Protein AF-K2AJT7-F1 (afdb_monomer_lite)

Foldseek 3Di:
DPPPPDDDDDDWDWDPPDPDPDTDTDDDDDCPDQKDFDWDWDDDPPAIWIQAQVGIDRDDDDRPRGDIDGPPDDDPPVVVVDDDDDDDQQLQDQPDDPVRLVVVVVVVVVCCVVQNPDPDPPDNAGAEEDDNPDDDDVVNVPSYGHNGDPVSD

Radius of gyration: 29.4 Å; chains: 1; bounding box: 60×40×65 Å

pLDDT: mean 87.21, std 10.73, range [38.66, 97.31]

Structure (mmCIF, N/CA/C/O backbone):
data_AF-K2AJT7-F1
#
_entry.id   AF-K2AJT7-F1
#
loop_
_atom_site.group_PDB
_atom_site.id
_atom_site.type_symbol
_atom_site.label_atom_id
_atom_site.label_alt_id
_atom_site.label_comp_id
_atom_site.label_asym_id
_atom_site.label_entity_id
_atom_site.label_seq_id
_atom_site.pdbx_PDB_ins_code
_atom_site.Cartn_x
_atom_site.Cartn_y
_atom_site.Cartn_z
_atom_site.occupancy
_atom_site.B_iso_or_equiv
_atom_site.auth_seq_id
_atom_site.auth_comp_id
_atom_site.auth_asym_id
_atom_site.auth_atom_id
_atom_site.pdbx_PDB_model_num
ATOM 1 N N . MET A 1 1 ? -5.660 -13.882 19.682 1.00 43.81 1 MET A N 1
ATOM 2 C CA . MET A 1 1 ? -5.994 -15.106 20.429 1.00 43.81 1 MET A CA 1
ATOM 3 C C . MET A 1 1 ? -4.923 -15.301 21.476 1.00 43.81 1 MET A C 1
ATOM 5 O O . MET A 1 1 ? -3.762 -15.461 21.121 1.00 43.81 1 MET A O 1
ATOM 9 N N . THR A 1 2 ? -5.288 -15.194 22.749 1.00 38.66 2 THR A N 1
ATOM 10 C CA . THR A 1 2 ? -4.573 -15.919 23.803 1.00 38.66 2 THR A CA 1
ATOM 11 C C . THR A 1 2 ? -4.673 -17.416 23.497 1.00 38.66 2 THR A C 1
ATOM 13 O O . THR A 1 2 ? -5.574 -17.839 22.767 1.00 38.66 2 THR A O 1
ATOM 16 N N . CYS A 1 3 ? -3.725 -18.216 23.980 1.00 45.69 3 CYS A N 1
ATOM 17 C CA . CYS A 1 3 ? -3.642 -19.646 23.666 1.00 45.69 3 CYS A CA 1
ATOM 18 C C . CYS A 1 3 ? -4.846 -20.483 24.164 1.00 45.69 3 CYS A C 1
ATOM 20 O O . CYS A 1 3 ? -4.870 -21.684 23.928 1.00 45.69 3 CYS A O 1
ATOM 22 N N . ASP A 1 4 ? -5.831 -19.870 24.825 1.00 50.75 4 ASP A N 1
ATOM 23 C CA . ASP A 1 4 ? -7.008 -20.487 25.451 1.00 50.75 4 ASP A CA 1
ATOM 24 C C . ASP A 1 4 ? -8.354 -20.135 24.781 1.00 50.75 4 ASP A C 1
ATOM 26 O O . ASP A 1 4 ? -9.392 -20.628 25.211 1.00 50.75 4 ASP A O 1
ATOM 30 N N . ASN A 1 5 ? -8.366 -19.317 23.719 1.00 57.03 5 ASN A N 1
ATOM 31 C CA . ASN A 1 5 ? -9.595 -18.840 23.058 1.00 57.03 5 ASN A CA 1
ATOM 32 C C . ASN A 1 5 ? -10.569 -18.072 23.988 1.00 57.03 5 ASN A C 1
ATOM 34 O O . ASN A 1 5 ? -11.745 -17.913 23.655 1.00 57.03 5 ASN A O 1
ATOM 38 N N . GLU A 1 6 ? -10.107 -17.570 25.140 1.00 65.25 6 GLU A N 1
ATOM 39 C CA . GLU A 1 6 ? -10.961 -16.829 26.070 1.00 65.25 6 GLU A CA 1
ATOM 40 C C . GLU A 1 6 ? -11.101 -15.347 25.685 1.00 65.25 6 GLU A C 1
ATOM 42 O O . GLU A 1 6 ? -10.132 -14.608 25.477 1.00 65.25 6 GLU A O 1
ATOM 47 N N . GLU A 1 7 ? -12.346 -14.868 25.625 1.00 75.81 7 GLU A N 1
ATOM 48 C CA . GLU A 1 7 ? -12.640 -13.452 25.421 1.00 75.81 7 GLU A CA 1
ATOM 49 C C . GLU A 1 7 ? -12.378 -12.642 26.694 1.00 75.81 7 GLU A C 1
ATOM 51 O O . GLU A 1 7 ? -13.149 -12.678 27.658 1.00 75.81 7 GLU A O 1
ATOM 56 N N . ARG A 1 8 ? -11.355 -11.786 26.670 1.00 86.12 8 ARG A N 1
ATOM 57 C CA . ARG A 1 8 ? -11.142 -10.815 27.747 1.00 86.12 8 ARG A CA 1
ATOM 58 C C . ARG A 1 8 ? -11.904 -9.518 27.490 1.00 86.12 8 ARG A C 1
ATOM 60 O O . ARG A 1 8 ? -11.662 -8.813 26.513 1.00 86.12 8 ARG A O 1
ATOM 67 N N . ARG A 1 9 ? -12.780 -9.140 28.425 1.00 90.06 9 ARG A N 1
ATOM 68 C CA . ARG A 1 9 ? -13.538 -7.878 28.369 1.00 90.06 9 ARG A CA 1
ATOM 69 C C . ARG A 1 9 ? -12.897 -6.816 29.252 1.00 90.06 9 ARG A C 1
ATOM 71 O O . ARG A 1 9 ? -12.686 -7.031 30.441 1.00 90.06 9 ARG A O 1
ATOM 78 N N . ILE A 1 10 ? -12.636 -5.645 28.676 1.00 93.12 10 ILE A N 1
ATOM 79 C CA . ILE A 1 10 ? -12.083 -4.491 29.391 1.00 93.12 10 ILE A CA 1
ATOM 80 C C . ILE A 1 10 ? -13.087 -3.347 29.291 1.00 93.12 10 ILE A C 1
ATOM 82 O O . ILE A 1 10 ? -13.414 -2.884 28.200 1.00 93.12 10 ILE A O 1
ATOM 86 N N . LYS A 1 11 ? -13.597 -2.890 30.440 1.00 94.94 11 LYS A N 1
ATOM 87 C CA . LYS A 1 11 ? -14.544 -1.773 30.485 1.00 94.94 11 LYS A CA 1
ATOM 88 C C . LYS A 1 11 ? -13.819 -0.472 30.144 1.00 94.94 11 LYS A C 1
ATOM 90 O O . LYS A 1 11 ? -12.870 -0.086 30.826 1.00 94.94 11 LYS A O 1
ATOM 95 N N . MET A 1 12 ? -14.294 0.211 29.108 1.00 95.75 12 MET A N 1
ATOM 96 C CA . MET A 1 12 ? -13.775 1.519 28.717 1.00 95.75 12 MET A CA 1
ATOM 97 C C . MET A 1 12 ? -14.309 2.616 29.640 1.00 95.75 12 MET A C 1
ATOM 99 O O . MET A 1 12 ? -15.434 2.537 30.142 1.00 95.75 12 MET A O 1
ATOM 103 N N . LYS A 1 13 ? -13.499 3.653 29.858 1.00 94.75 13 LYS A N 1
ATOM 104 C CA . LYS A 1 13 ? -13.881 4.857 30.603 1.00 94.75 13 LYS A CA 1
ATOM 105 C C . LYS A 1 13 ? -14.105 5.997 29.623 1.00 94.75 13 LYS A C 1
ATOM 107 O O . LYS A 1 13 ? -13.352 6.143 28.665 1.00 94.75 13 LYS A O 1
ATOM 112 N N . ARG A 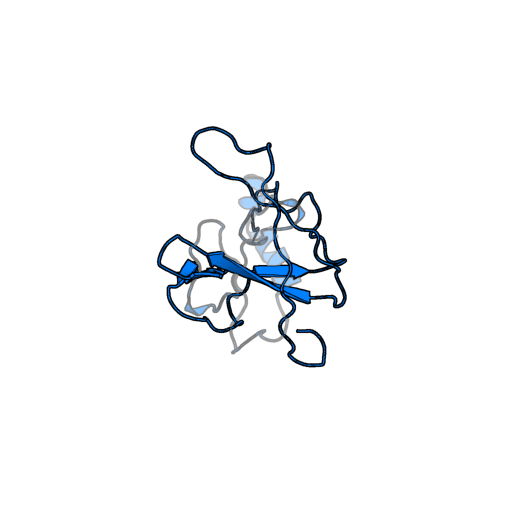1 14 ? -15.129 6.811 29.867 1.00 92.19 14 ARG A N 1
ATOM 113 C CA . ARG A 1 14 ? -15.374 8.018 29.074 1.00 92.19 14 ARG A CA 1
ATOM 114 C C . ARG A 1 14 ? -14.224 9.009 29.289 1.00 92.19 14 ARG A C 1
ATOM 116 O O . ARG A 1 14 ? -13.901 9.313 30.437 1.00 92.19 14 ARG A O 1
ATOM 123 N N . SER A 1 15 ? -13.621 9.485 28.203 1.00 91.00 15 SER A N 1
ATOM 124 C CA . SER A 1 15 ? -12.612 10.546 28.224 1.00 91.00 15 SER A CA 1
ATOM 125 C C . SER A 1 15 ? -13.259 11.924 28.055 1.00 91.00 15 SER A C 1
ATOM 127 O O . SER A 1 15 ? -14.361 12.050 27.515 1.00 91.00 15 SER A O 1
ATOM 129 N N . ARG A 1 16 ? -12.557 12.964 28.518 1.00 84.81 16 ARG A N 1
ATOM 130 C CA . ARG A 1 16 ? -12.915 14.374 28.305 1.00 84.81 16 ARG A CA 1
ATOM 131 C C . ARG A 1 16 ? -12.403 14.922 26.968 1.00 84.81 16 ARG A C 1
ATOM 133 O O . ARG A 1 16 ? -12.777 16.026 26.603 1.00 84.81 16 ARG A O 1
ATOM 140 N N . ASP A 1 17 ? -11.628 14.141 26.217 1.00 83.38 17 ASP A N 1
ATOM 141 C CA . ASP A 1 17 ? -10.968 14.584 24.974 1.00 83.38 17 ASP A CA 1
ATOM 142 C C . ASP A 1 17 ? -11.904 14.660 23.757 1.00 83.38 17 ASP A C 1
ATOM 144 O O . ASP A 1 17 ? -11.460 14.872 22.627 1.00 83.38 17 ASP A O 1
ATOM 148 N N . ALA A 1 18 ? -13.201 14.429 23.955 1.00 82.25 18 ALA A N 1
ATOM 149 C CA . ALA A 1 18 ? -14.162 14.460 22.867 1.00 82.25 18 ALA A CA 1
ATOM 150 C C . ALA A 1 18 ? -14.409 15.908 22.410 1.00 82.25 18 ALA A C 1
ATOM 152 O O . ALA A 1 18 ? -14.549 16.809 23.235 1.00 82.25 18 ALA A O 1
ATOM 153 N N . ARG A 1 19 ? -14.468 16.130 21.094 1.00 82.00 19 ARG A N 1
ATOM 154 C CA . ARG A 1 19 ? -14.770 17.435 20.489 1.00 82.00 19 ARG A CA 1
ATOM 155 C C . ARG A 1 19 ? -16.130 17.389 19.793 1.00 82.00 19 ARG A C 1
ATOM 157 O O . ARG A 1 19 ? -16.472 16.371 19.194 1.00 82.00 19 ARG A O 1
ATOM 164 N N . GLY A 1 20 ? -16.865 18.500 19.833 1.00 84.00 20 GLY A N 1
ATOM 165 C CA . GLY A 1 20 ? -18.179 18.620 19.194 1.00 84.00 20 GLY A CA 1
ATOM 166 C C . GLY A 1 20 ? -19.226 17.700 19.829 1.00 84.00 20 GLY A C 1
ATOM 167 O O . GLY A 1 20 ? -19.321 17.616 21.050 1.00 84.00 20 GLY A O 1
ATOM 168 N N . GLU A 1 21 ? -19.993 16.999 18.994 1.00 90.56 21 GLU A N 1
ATOM 169 C CA . GLU A 1 21 ? -21.121 16.146 19.406 1.00 90.56 21 GLU A CA 1
ATOM 170 C C . GLU A 1 21 ? -20.724 14.695 19.739 1.00 90.56 21 GLU A C 1
ATOM 172 O O . GLU A 1 21 ? -21.577 13.841 19.981 1.00 90.56 21 GLU A O 1
ATOM 177 N N . PHE A 1 22 ? -19.426 14.382 19.754 1.00 90.81 22 PHE A N 1
ATOM 178 C CA . PHE A 1 22 ? -18.944 13.021 19.977 1.00 90.81 22 PHE A CA 1
ATOM 179 C C . PHE A 1 22 ? -18.675 12.716 21.455 1.00 90.81 22 PHE A C 1
ATOM 181 O O . PHE A 1 22 ? -18.354 13.590 22.260 1.00 90.81 22 PHE A O 1
ATOM 188 N N . TYR A 1 23 ? -18.722 11.427 21.800 1.00 90.75 23 TYR A N 1
ATOM 189 C CA . TYR A 1 23 ? -18.190 10.897 23.054 1.00 90.75 23 TYR A CA 1
ATOM 190 C C . TYR A 1 23 ? -16.917 10.094 22.778 1.00 90.75 23 TYR A C 1
ATOM 192 O O . TYR A 1 23 ? -16.891 9.253 21.884 1.00 90.75 23 TYR A O 1
ATOM 200 N N . SER A 1 24 ? -15.875 10.320 23.578 1.00 92.81 24 SER A N 1
ATOM 201 C CA . SER A 1 24 ? -14.627 9.556 23.522 1.00 92.81 24 SER A CA 1
ATOM 202 C C . S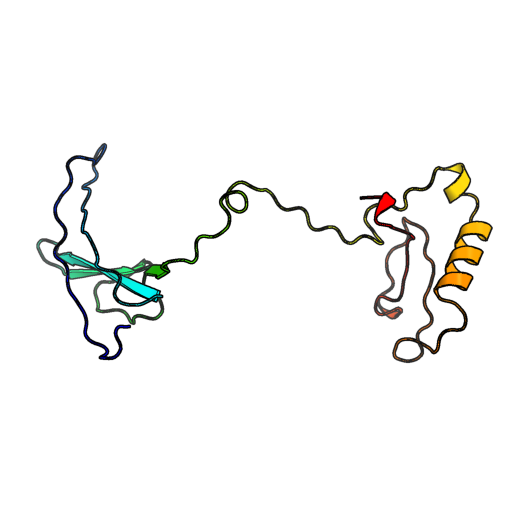ER A 1 24 ? -14.581 8.548 24.668 1.00 92.81 24 SER A C 1
ATOM 204 O O . SER A 1 24 ? -14.936 8.873 25.804 1.00 92.81 24 SER A O 1
ATOM 206 N N . PHE A 1 25 ? -14.143 7.324 24.381 1.00 94.06 25 PHE A N 1
ATOM 207 C CA . PHE A 1 25 ? -13.967 6.253 25.359 1.00 94.06 25 PHE A CA 1
ATOM 208 C C . PHE A 1 25 ? -12.566 5.660 25.217 1.00 94.06 25 PHE A C 1
ATOM 210 O O . PHE A 1 25 ? -12.129 5.367 24.108 1.00 94.06 25 PHE A O 1
ATOM 217 N N . THR A 1 26 ? -11.894 5.418 26.343 1.00 94.50 26 THR A N 1
ATOM 218 C CA . THR A 1 26 ? -10.508 4.931 26.378 1.00 94.50 26 THR A CA 1
ATOM 219 C C . THR A 1 26 ? -10.363 3.752 27.339 1.00 94.50 26 THR A C 1
ATOM 221 O O . THR A 1 26 ? -10.991 3.704 28.402 1.00 94.50 26 THR A O 1
ATOM 224 N N . ALA A 1 27 ? -9.509 2.794 26.983 1.00 93.06 27 ALA A N 1
ATOM 225 C CA . ALA A 1 27 ? -9.084 1.690 27.839 1.00 93.06 27 ALA A CA 1
ATOM 226 C C . ALA A 1 27 ? -7.605 1.364 27.600 1.00 93.06 27 ALA A C 1
ATOM 228 O O . ALA A 1 27 ? -7.075 1.623 26.522 1.00 93.06 27 ALA A O 1
ATOM 229 N N . LYS A 1 28 ? -6.953 0.770 28.604 1.00 92.38 28 LYS A N 1
ATOM 230 C CA . LYS A 1 28 ? -5.614 0.185 28.470 1.00 92.38 28 LYS A CA 1
ATOM 231 C C . LYS A 1 28 ? -5.758 -1.324 28.310 1.00 92.38 28 LYS A C 1
ATOM 233 O O . LYS A 1 28 ? -6.402 -1.961 29.142 1.00 92.38 28 LYS A O 1
ATOM 238 N N . ILE A 1 29 ? -5.170 -1.873 27.253 1.00 88.81 29 ILE A N 1
ATOM 239 C CA . ILE A 1 29 ? -5.211 -3.303 26.943 1.00 88.81 29 ILE A CA 1
ATOM 240 C C . ILE A 1 29 ? -3.813 -3.877 27.207 1.00 88.81 29 ILE A C 1
ATOM 242 O O . ILE A 1 29 ? -2.858 -3.395 26.598 1.00 88.81 29 ILE A O 1
ATOM 246 N N . PRO A 1 30 ? -3.652 -4.865 28.107 1.00 86.56 30 PRO A N 1
ATOM 247 C CA . PRO A 1 30 ? -2.375 -5.546 28.271 1.00 86.56 30 PRO A CA 1
ATOM 248 C C . PRO A 1 30 ? -2.092 -6.405 27.033 1.00 86.56 30 PRO A C 1
ATOM 250 O O . PRO A 1 30 ? -2.911 -7.242 26.652 1.00 86.56 30 PRO A O 1
ATOM 253 N N . LEU A 1 31 ? -0.934 -6.202 26.408 1.00 83.69 31 LEU A N 1
ATOM 254 C CA . LEU A 1 31 ? -0.501 -6.987 25.254 1.00 83.69 31 LEU A CA 1
ATOM 255 C C . LEU A 1 31 ? 0.183 -8.263 25.747 1.00 83.69 31 LEU A C 1
ATOM 257 O O . LEU A 1 31 ? 1.360 -8.252 26.086 1.00 83.69 31 LEU A O 1
ATOM 261 N N . LEU A 1 32 ? -0.587 -9.350 25.832 1.00 82.19 32 LEU A N 1
ATOM 262 C CA . LEU A 1 32 ? -0.095 -10.661 26.281 1.00 82.19 32 LEU A CA 1
ATOM 263 C C . LEU A 1 32 ? 0.513 -11.485 25.138 1.00 82.19 32 LEU A C 1
ATOM 265 O O . LEU A 1 32 ? 1.360 -12.340 25.370 1.00 82.19 32 LEU A O 1
ATOM 269 N N . VAL A 1 33 ? 0.070 -11.235 23.904 1.00 83.25 33 VAL A N 1
ATOM 270 C CA . VAL A 1 33 ? 0.503 -11.945 22.696 1.00 83.25 33 VAL A CA 1
ATOM 271 C C . VAL A 1 33 ? 0.841 -10.949 21.590 1.00 83.25 33 VAL A C 1
ATOM 273 O O . VAL A 1 33 ? 0.263 -9.862 21.524 1.00 83.25 33 VAL A O 1
ATOM 276 N N . LYS A 1 34 ? 1.752 -11.338 20.686 1.00 85.81 34 LYS A N 1
ATOM 277 C CA . LYS A 1 34 ? 2.256 -10.479 19.598 1.00 85.81 34 LYS A CA 1
ATOM 278 C C . LYS A 1 34 ? 1.142 -9.877 18.737 1.00 85.81 34 LYS A C 1
ATOM 280 O O . LYS A 1 34 ? 1.238 -8.717 18.359 1.00 85.81 34 LYS A O 1
ATOM 285 N N . THR A 1 35 ? 0.100 -10.651 18.434 1.00 89.88 35 THR A N 1
ATOM 286 C CA . THR A 1 35 ? -1.064 -10.184 17.665 1.00 89.88 35 THR A CA 1
ATOM 287 C C . THR A 1 35 ? -2.330 -10.351 18.493 1.00 89.88 35 THR A C 1
ATOM 289 O O . THR A 1 35 ? -2.758 -11.471 18.777 1.00 89.88 35 THR A O 1
ATOM 292 N N . THR A 1 36 ? -2.947 -9.232 18.860 1.00 90.19 36 THR A N 1
ATOM 293 C CA . THR A 1 36 ? -4.170 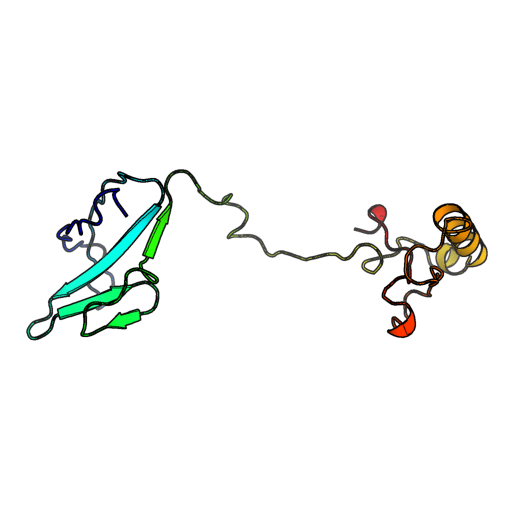-9.204 19.668 1.00 90.19 36 THR A CA 1
ATOM 294 C C . THR A 1 36 ? -5.327 -8.666 18.830 1.00 90.19 36 THR A C 1
ATOM 296 O O . THR A 1 36 ? -5.246 -7.559 18.300 1.00 90.19 36 THR A O 1
ATOM 299 N N . GLY A 1 37 ? -6.389 -9.466 18.697 1.00 91.75 37 GLY A N 1
ATOM 300 C CA . GLY A 1 37 ? -7.652 -9.058 18.082 1.00 91.75 37 GLY A CA 1
ATOM 301 C C . GLY A 1 37 ? -8.494 -8.259 19.075 1.00 91.75 37 GLY A C 1
ATOM 302 O O . GLY A 1 37 ? -8.540 -8.602 20.257 1.00 91.75 37 GLY A O 1
ATOM 303 N N . VAL A 1 38 ? -9.121 -7.183 18.614 1.00 93.44 38 VAL A N 1
ATOM 304 C CA . VAL A 1 38 ? -9.939 -6.282 19.425 1.00 93.44 38 VAL A CA 1
ATOM 305 C C . VAL A 1 38 ? -11.217 -5.935 18.671 1.00 93.44 38 VAL A C 1
ATOM 307 O O . VAL A 1 38 ? -11.202 -5.612 17.484 1.00 93.44 38 VAL A O 1
ATOM 310 N N . ARG A 1 39 ? -12.330 -5.928 19.399 1.00 95.06 39 ARG A N 1
ATOM 311 C CA . ARG A 1 39 ? -13.621 -5.403 18.952 1.00 95.06 39 ARG A CA 1
ATOM 312 C C . ARG A 1 39 ? -14.268 -4.611 20.074 1.00 95.06 39 ARG A C 1
ATOM 314 O O . ARG A 1 39 ? -13.991 -4.851 21.251 1.00 95.06 39 ARG A O 1
ATOM 321 N N . PHE A 1 40 ? -15.167 -3.704 19.723 1.00 95.81 40 PHE A N 1
ATOM 322 C CA . PHE A 1 40 ? -15.905 -2.920 20.705 1.00 95.81 40 PHE A CA 1
ATOM 323 C C . PHE A 1 40 ? -17.300 -3.493 20.890 1.00 95.81 40 PHE A C 1
ATOM 325 O O . PHE A 1 40 ? -18.058 -3.616 19.933 1.00 95.81 40 PHE A O 1
ATOM 332 N N . LYS A 1 41 ? -17.648 -3.804 22.138 1.00 95.94 41 LYS A N 1
ATOM 333 C CA . LYS A 1 41 ? -19.019 -4.105 22.544 1.00 95.94 41 LYS A CA 1
ATOM 334 C C . LYS A 1 41 ? -19.649 -2.837 23.111 1.00 95.94 41 LYS A C 1
ATOM 336 O O . LYS A 1 41 ? -19.193 -2.326 24.133 1.00 95.94 41 LYS A O 1
ATOM 341 N N . ILE A 1 42 ? -20.686 -2.339 22.455 1.00 95.94 42 ILE A N 1
ATOM 342 C CA . ILE A 1 42 ? -21.329 -1.061 22.752 1.00 95.94 42 ILE A CA 1
ATOM 343 C C . ILE A 1 42 ? -22.711 -1.340 23.331 1.00 95.94 42 ILE A C 1
ATOM 345 O O . ILE A 1 42 ? -23.550 -1.957 22.681 1.00 95.94 42 ILE A O 1
ATOM 349 N N . TYR A 1 43 ? -22.954 -0.865 24.549 1.00 94.50 43 TYR A N 1
ATOM 350 C CA . TYR A 1 43 ? -24.278 -0.899 25.162 1.00 94.50 43 TYR A CA 1
ATOM 351 C C . TYR A 1 43 ? -24.978 0.433 24.897 1.00 94.50 43 TYR A C 1
ATOM 353 O O . TYR A 1 43 ? -24.476 1.489 25.280 1.00 94.50 43 TYR A O 1
ATOM 361 N N . SER A 1 44 ? -26.127 0.373 24.235 1.00 90.00 44 SER A N 1
ATOM 362 C CA . SER A 1 44 ? -27.078 1.476 24.113 1.00 90.00 44 SER A CA 1
ATOM 363 C C . SER A 1 44 ? -28.267 1.229 25.047 1.00 90.00 44 SER A C 1
ATOM 365 O O . SER A 1 44 ? -28.354 0.175 25.673 1.00 90.00 44 SER A O 1
ATOM 367 N N . LYS A 1 45 ? -29.199 2.184 25.138 1.00 91.25 45 LYS A N 1
ATOM 368 C CA . LYS A 1 45 ? -30.365 2.108 26.036 1.00 91.25 45 LYS A CA 1
ATOM 369 C C . LYS A 1 45 ? -31.145 0.796 25.872 1.00 91.25 45 LYS A C 1
ATOM 371 O O . LYS A 1 45 ? -31.515 0.191 26.869 1.00 91.25 45 LYS A O 1
ATOM 376 N N . ASN A 1 46 ? -31.340 0.357 24.625 1.00 93.56 46 ASN A N 1
ATOM 377 C CA . ASN A 1 46 ? -32.182 -0.798 24.300 1.00 93.56 46 ASN A CA 1
ATOM 378 C C . ASN A 1 46 ? -31.447 -1.918 23.543 1.00 93.56 46 ASN A C 1
ATOM 380 O O . ASN A 1 46 ? -32.037 -2.963 23.311 1.00 93.56 46 ASN A O 1
ATOM 384 N N . ASN A 1 47 ? -30.194 -1.708 23.120 1.00 94.25 47 ASN A N 1
ATOM 385 C CA . ASN A 1 47 ? -29.504 -2.598 22.180 1.00 94.25 47 ASN A CA 1
ATOM 386 C C . ASN A 1 47 ? -28.032 -2.793 22.545 1.00 94.25 47 ASN A C 1
ATOM 388 O O . ASN A 1 47 ? -27.403 -1.916 23.143 1.00 94.25 47 ASN A O 1
ATOM 392 N N . ILE A 1 48 ? -27.472 -3.922 22.113 1.00 96.44 48 ILE A N 1
ATOM 393 C CA . ILE A 1 48 ? -26.036 -4.191 22.148 1.00 96.44 48 ILE A CA 1
ATOM 394 C C . ILE A 1 48 ? -25.535 -4.220 20.713 1.00 96.44 48 ILE A C 1
ATOM 396 O O . ILE A 1 48 ? -26.058 -4.964 19.887 1.00 96.44 48 ILE A O 1
ATOM 400 N N . TYR A 1 49 ? -24.491 -3.449 20.444 1.00 96.94 49 TYR A N 1
ATOM 401 C CA . TYR A 1 49 ? -23.810 -3.461 19.162 1.00 96.94 49 TYR A CA 1
ATOM 402 C C . TYR A 1 49 ? -22.375 -3.952 19.302 1.00 96.94 49 TYR A C 1
ATOM 404 O O . TYR A 1 49 ? -21.749 -3.821 20.356 1.00 96.94 49 TYR A O 1
ATOM 412 N N . TRP A 1 50 ? -21.850 -4.486 18.211 1.00 96.88 50 TRP A N 1
ATOM 413 C CA . TRP A 1 50 ? -20.465 -4.906 18.073 1.00 96.88 50 TRP A CA 1
ATOM 414 C C . TRP A 1 50 ? -19.828 -4.155 16.913 1.00 96.88 50 TRP A C 1
ATOM 416 O O . TRP A 1 50 ? -20.387 -4.126 15.823 1.00 96.88 50 TRP A O 1
ATOM 426 N N . LEU A 1 51 ? -18.670 -3.546 17.142 1.00 96.94 51 LEU A N 1
ATOM 427 C CA . LEU A 1 51 ? -17.913 -2.819 16.127 1.00 96.94 51 LEU A CA 1
ATOM 428 C C . LEU A 1 51 ? -16.545 -3.477 15.945 1.00 96.94 51 LEU A C 1
ATOM 430 O O . LEU A 1 51 ? -15.778 -3.602 16.904 1.00 96.94 51 LEU A O 1
ATOM 434 N N . ASN A 1 52 ? -16.242 -3.863 14.712 1.00 96.81 52 ASN A N 1
ATOM 435 C CA . ASN A 1 52 ? -14.938 -4.369 14.293 1.00 96.81 52 ASN A CA 1
ATOM 436 C C . ASN A 1 52 ? -14.463 -3.636 13.021 1.00 96.81 52 ASN A C 1
ATOM 438 O O . ASN A 1 52 ? -15.080 -2.652 12.609 1.00 96.81 52 ASN A O 1
ATOM 442 N N . ALA A 1 53 ? -13.375 -4.089 12.392 1.00 96.62 53 ALA A N 1
ATOM 443 C CA . ALA A 1 53 ? -12.800 -3.417 11.224 1.00 96.62 53 ALA A CA 1
ATOM 444 C C . ALA A 1 53 ? -13.701 -3.464 9.976 1.00 96.62 53 ALA A C 1
ATOM 446 O O . ALA A 1 53 ? -13.521 -2.659 9.065 1.00 96.62 53 ALA A O 1
ATOM 447 N N . ARG A 1 54 ? -14.671 -4.388 9.920 1.00 96.88 54 ARG A N 1
ATOM 448 C CA . ARG A 1 54 ? -15.644 -4.486 8.821 1.00 96.88 54 ARG A CA 1
ATOM 449 C C . ARG A 1 54 ? -16.867 -3.594 9.035 1.00 96.88 54 ARG A C 1
ATOM 451 O O . ARG A 1 54 ? -17.507 -3.220 8.055 1.00 96.88 54 ARG A O 1
ATOM 458 N N . GLY A 1 55 ? -17.191 -3.246 10.279 1.00 96.69 55 GLY A N 1
ATOM 459 C CA . GLY A 1 55 ? -18.276 -2.319 10.589 1.00 96.69 55 GLY A CA 1
ATOM 460 C C . GLY A 1 55 ? -19.038 -2.654 11.868 1.00 96.69 55 GLY A C 1
ATOM 461 O O . GLY A 1 55 ? -18.524 -3.328 12.765 1.00 96.69 55 GLY A O 1
ATOM 462 N N . LEU A 1 56 ? -20.264 -2.130 11.946 1.00 97.31 56 LEU A N 1
ATOM 463 C CA . LEU A 1 56 ? -21.168 -2.235 13.092 1.00 97.31 56 LEU A CA 1
ATOM 464 C C . LEU A 1 56 ? -22.194 -3.360 12.891 1.00 97.31 56 LEU A C 1
ATOM 466 O O . LEU A 1 56 ? -22.808 -3.466 11.832 1.00 97.31 56 LEU A O 1
ATOM 470 N N . TYR A 1 57 ? -22.430 -4.147 13.936 1.00 96.94 57 TYR A N 1
ATOM 471 C CA . TYR A 1 57 ? -23.329 -5.297 13.934 1.00 96.94 57 TYR A CA 1
ATOM 472 C C . TYR A 1 57 ? -24.264 -5.277 15.143 1.00 96.94 57 TYR A C 1
ATOM 474 O O . TYR A 1 57 ? -23.855 -4.921 16.246 1.00 96.94 57 TYR A O 1
ATOM 482 N N . ALA A 1 58 ? -25.509 -5.716 14.946 1.00 96.12 58 ALA A N 1
ATOM 483 C CA . ALA A 1 58 ? -26.486 -5.946 16.019 1.00 96.12 58 ALA A CA 1
ATOM 484 C C . ALA A 1 58 ? -26.424 -7.377 16.602 1.00 96.12 58 ALA A C 1
ATOM 486 O O . ALA A 1 58 ? -27.227 -7.749 17.450 1.00 96.12 58 ALA A O 1
ATOM 487 N N . TYR A 1 59 ? -25.473 -8.191 16.141 1.00 93.75 59 TYR A N 1
ATOM 488 C CA . TYR A 1 59 ? -25.225 -9.563 16.584 1.00 93.75 59 TYR A CA 1
ATOM 489 C C . TYR A 1 59 ? -23.731 -9.756 16.857 1.00 93.75 59 TYR A C 1
ATOM 491 O O . TYR A 1 59 ? -22.924 -8.898 16.503 1.00 93.75 59 TYR A O 1
ATOM 499 N N . HIS A 1 60 ? -23.355 -10.869 17.489 1.00 91.00 60 HIS A N 1
ATOM 500 C CA . HIS A 1 60 ? -21.953 -11.189 17.754 1.00 91.00 60 HIS A CA 1
ATOM 501 C C . HIS A 1 60 ? -21.228 -11.598 16.459 1.00 91.00 60 HIS A C 1
ATOM 503 O O . HIS A 1 60 ? -21.548 -12.656 15.913 1.00 91.00 60 HIS A O 1
ATOM 509 N N . PRO A 1 61 ? -20.269 -10.810 15.938 1.00 92.06 61 PRO A N 1
ATOM 510 C CA . PRO A 1 61 ? -19.565 -11.170 14.715 1.00 92.06 61 PRO A CA 1
ATOM 511 C C . PRO A 1 61 ? -18.499 -12.245 14.981 1.00 92.06 61 PRO A C 1
ATOM 513 O O . PRO A 1 61 ? -18.132 -12.525 16.125 1.00 92.06 61 PRO A O 1
ATOM 516 N N . ASN A 1 62 ? -17.962 -12.835 13.913 1.00 90.00 62 ASN A N 1
ATOM 517 C CA . ASN A 1 62 ? -16.723 -13.610 14.000 1.00 90.00 62 ASN A CA 1
ATOM 518 C C . ASN A 1 62 ? -15.510 -12.690 14.247 1.00 90.00 62 ASN A C 1
ATOM 520 O O . ASN A 1 62 ? -15.594 -11.470 14.101 1.00 90.00 62 ASN A O 1
ATOM 524 N N . ASP A 1 63 ? -14.388 -13.280 14.651 1.00 90.19 63 ASP A N 1
ATOM 525 C CA . ASP A 1 63 ? -13.119 -12.596 14.952 1.00 90.19 63 ASP A CA 1
ATOM 526 C C . ASP A 1 63 ? -12.230 -12.324 13.747 1.00 90.19 63 ASP A C 1
ATOM 528 O O . ASP A 1 63 ? -11.279 -11.547 13.837 1.00 90.19 63 ASP A O 1
ATOM 532 N N . TYR A 1 64 ? -12.580 -12.885 12.595 1.00 92.94 64 TYR A N 1
ATOM 533 C CA . TYR A 1 64 ? -11.829 -12.715 11.361 1.00 92.94 64 TYR A CA 1
ATOM 534 C C . TYR A 1 64 ? -11.585 -11.236 11.006 1.00 92.94 64 TYR A C 1
ATOM 536 O O . TYR A 1 64 ? -10.499 -10.876 10.540 1.00 92.94 64 TYR A O 1
ATOM 544 N N . PHE A 1 65 ? -12.578 -10.379 11.272 1.00 95.69 65 PHE A N 1
ATOM 545 C CA . PHE A 1 65 ? -12.551 -8.942 10.984 1.00 95.69 65 PHE A CA 1
ATOM 546 C C . PHE A 1 65 ? -12.306 -8.058 12.217 1.00 95.69 65 PHE A C 1
ATOM 548 O O . PHE A 1 65 ? -12.597 -6.860 12.179 1.00 95.69 65 PHE A O 1
ATOM 555 N N . ASP A 1 66 ? -11.782 -8.610 13.310 1.00 95.19 66 ASP A N 1
ATOM 556 C CA . ASP A 1 66 ? -11.389 -7.806 14.468 1.00 95.19 66 ASP A CA 1
ATOM 557 C C . ASP A 1 66 ? -10.255 -6.835 14.123 1.00 95.19 66 ASP A C 1
ATOM 559 O O . ASP A 1 66 ? -9.382 -7.121 13.295 1.00 95.19 66 ASP A O 1
ATOM 563 N N . PHE A 1 67 ? -10.248 -5.673 14.782 1.00 95.25 67 PHE A N 1
ATOM 564 C CA . PHE A 1 67 ? -9.090 -4.783 14.746 1.00 95.25 67 PHE A CA 1
ATOM 565 C C . PHE A 1 67 ? -7.878 -5.530 15.299 1.00 95.25 67 PHE A C 1
ATOM 567 O O . PHE A 1 67 ? -8.006 -6.325 16.228 1.00 95.25 67 PHE A O 1
ATOM 574 N N . ARG A 1 68 ? -6.689 -5.277 14.754 1.00 92.38 68 ARG A N 1
ATOM 575 C CA . ARG A 1 68 ? -5.469 -5.971 15.179 1.00 92.38 68 ARG A CA 1
ATOM 576 C C . ARG A 1 68 ? -4.478 -4.992 15.774 1.00 92.38 68 ARG A C 1
ATOM 578 O O . ARG A 1 68 ? -4.127 -4.001 15.144 1.00 92.38 68 ARG A O 1
ATOM 585 N N . ILE A 1 69 ? -3.998 -5.319 16.967 1.00 90.56 69 ILE A N 1
ATOM 586 C CA . ILE A 1 69 ? -2.824 -4.697 17.571 1.00 90.56 69 ILE A CA 1
ATOM 587 C C . ILE A 1 69 ? -1.659 -5.662 17.376 1.00 90.56 69 ILE A C 1
ATOM 589 O O . ILE A 1 69 ? -1.732 -6.810 17.822 1.00 90.56 69 ILE A O 1
ATOM 593 N N . ILE A 1 70 ? -0.605 -5.204 16.701 1.00 90.50 70 ILE A N 1
ATOM 594 C CA . ILE A 1 70 ? 0.604 -5.989 16.444 1.00 90.50 70 ILE A CA 1
ATOM 595 C C . ILE A 1 70 ? 1.751 -5.354 17.230 1.00 90.50 70 ILE A C 1
ATOM 597 O O . ILE A 1 70 ? 2.196 -4.258 16.906 1.00 90.50 70 ILE A O 1
ATOM 601 N N . ALA A 1 71 ? 2.208 -6.027 18.283 1.00 88.31 71 ALA A N 1
ATOM 602 C CA . ALA A 1 71 ? 3.281 -5.539 19.141 1.00 88.31 71 ALA A CA 1
ATOM 603 C C . ALA A 1 71 ? 4.660 -5.763 18.497 1.00 88.31 71 ALA A C 1
ATOM 605 O O . ALA A 1 71 ? 4.935 -6.847 17.973 1.00 88.31 71 ALA A O 1
ATOM 606 N N . GLY A 1 72 ? 5.538 -4.757 18.580 1.00 84.81 72 GLY A N 1
ATOM 607 C CA . GLY A 1 72 ? 6.939 -4.861 18.150 1.00 84.81 72 GLY A CA 1
ATOM 608 C C . GLY A 1 72 ? 7.133 -5.011 16.639 1.00 84.81 72 GLY A C 1
ATOM 609 O O . GLY A 1 72 ? 8.132 -5.579 16.211 1.00 84.81 72 GLY A O 1
ATOM 610 N N . ASN A 1 73 ? 6.168 -4.562 15.834 1.00 81.06 73 ASN A N 1
ATOM 611 C CA . ASN A 1 73 ? 6.228 -4.628 14.373 1.00 81.06 73 ASN A CA 1
ATOM 612 C C . ASN A 1 73 ? 5.765 -3.307 13.753 1.00 81.06 73 ASN A C 1
ATOM 614 O O . ASN A 1 73 ? 4.866 -3.278 12.908 1.00 81.06 73 ASN A O 1
ATOM 618 N N . ASP A 1 74 ? 6.351 -2.210 14.222 1.00 84.50 74 ASP A N 1
ATOM 619 C CA . ASP A 1 74 ? 6.068 -0.894 13.671 1.00 84.50 74 ASP A CA 1
ATOM 620 C C . ASP A 1 74 ? 6.644 -0.810 12.257 1.00 84.50 74 ASP A C 1
ATOM 622 O O . ASP A 1 74 ? 7.827 -1.069 12.023 1.00 84.50 74 ASP A O 1
ATOM 626 N N . ALA A 1 75 ? 5.794 -0.458 11.292 1.00 87.50 75 ALA A N 1
ATOM 627 C CA . ALA A 1 75 ? 6.268 -0.137 9.956 1.00 87.50 75 ALA A CA 1
ATOM 628 C C . ALA A 1 75 ? 7.193 1.094 10.030 1.00 87.50 75 ALA A C 1
ATOM 630 O O . ALA A 1 75 ? 6.926 2.003 10.826 1.00 87.50 75 ALA A O 1
ATOM 631 N N . PRO A 1 76 ? 8.253 1.177 9.202 1.00 91.88 76 PRO A N 1
ATOM 632 C CA . PRO A 1 76 ? 9.122 2.346 9.191 1.00 91.88 76 PRO A CA 1
ATOM 633 C C . PRO A 1 76 ? 8.314 3.633 8.984 1.00 91.88 76 PRO A C 1
ATOM 635 O O . PRO A 1 76 ? 7.529 3.740 8.042 1.00 91.88 76 PRO A O 1
ATOM 638 N N . ALA A 1 77 ? 8.525 4.628 9.850 1.00 92.31 77 ALA A N 1
ATOM 639 C CA . ALA A 1 77 ? 7.695 5.836 9.914 1.00 92.31 77 ALA A CA 1
ATOM 640 C C . ALA A 1 77 ? 7.728 6.719 8.652 1.00 92.31 77 ALA A C 1
ATOM 642 O O . ALA A 1 77 ? 6.951 7.665 8.552 1.00 92.31 77 ALA A O 1
ATOM 643 N N . TRP A 1 78 ? 8.638 6.460 7.711 1.00 95.25 78 TRP A N 1
ATOM 644 C CA . TRP A 1 78 ? 8.669 7.149 6.424 1.00 95.25 78 TRP A CA 1
ATOM 645 C C . TRP A 1 78 ? 7.642 6.565 5.441 1.00 95.25 78 TRP A C 1
ATOM 647 O O . TRP A 1 78 ? 7.061 7.316 4.668 1.00 95.25 78 TRP A O 1
ATOM 657 N N . VAL A 1 79 ? 7.329 5.265 5.523 1.00 95.00 79 VAL A N 1
ATOM 658 C CA . VAL A 1 79 ? 6.478 4.556 4.545 1.00 95.00 79 VAL A CA 1
ATOM 659 C C . VAL A 1 79 ? 5.070 5.148 4.468 1.00 95.00 79 VAL A C 1
ATOM 661 O O . VAL A 1 79 ? 4.546 5.344 3.377 1.00 95.00 79 VAL A O 1
ATOM 664 N N . ASN A 1 80 ? 4.458 5.482 5.607 1.00 91.50 80 ASN A N 1
ATOM 665 C CA . ASN A 1 80 ? 3.101 6.044 5.657 1.00 91.50 80 ASN A CA 1
ATOM 666 C C . ASN A 1 80 ? 3.023 7.532 5.261 1.00 91.50 80 ASN A C 1
ATOM 668 O O . ASN A 1 80 ? 1.927 8.087 5.202 1.00 91.50 80 ASN A O 1
ATOM 672 N N . LYS A 1 81 ? 4.169 8.172 5.012 1.00 95.69 81 LYS A N 1
ATOM 673 C CA . LYS A 1 81 ? 4.291 9.570 4.573 1.00 95.69 81 LYS A CA 1
ATOM 674 C C . LYS A 1 81 ? 4.867 9.684 3.163 1.00 95.69 81 LYS A C 1
ATOM 676 O O . LYS A 1 81 ? 5.033 10.794 2.664 1.00 95.69 81 LYS A O 1
ATOM 681 N N . SER A 1 82 ? 5.194 8.558 2.535 1.00 96.62 82 SER A N 1
ATOM 682 C CA . SER A 1 82 ? 5.816 8.515 1.220 1.00 96.62 82 SER A CA 1
ATOM 683 C C . SER A 1 82 ? 4.796 8.274 0.117 1.00 96.62 82 SER A C 1
ATOM 685 O O . SER A 1 82 ? 3.827 7.534 0.278 1.00 96.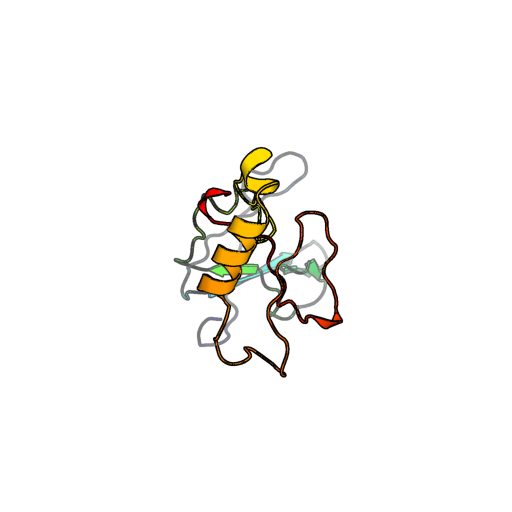62 82 SER A O 1
ATOM 687 N N . VAL A 1 83 ? 5.075 8.865 -1.042 1.00 96.25 83 VAL A N 1
ATOM 688 C CA . VAL A 1 83 ? 4.456 8.497 -2.314 1.00 96.25 83 VAL A CA 1
ATOM 689 C C . VAL A 1 83 ? 5.450 7.612 -3.056 1.00 96.25 83 VAL A C 1
ATOM 691 O O . VAL A 1 83 ? 6.593 8.010 -3.268 1.00 96.25 83 VAL A O 1
ATOM 694 N N . PHE A 1 84 ? 5.034 6.401 -3.420 1.00 96.81 84 PHE A N 1
ATOM 695 C CA . PHE A 1 84 ? 5.883 5.455 -4.140 1.00 96.81 84 PHE A CA 1
ATOM 696 C C . PHE A 1 84 ? 5.718 5.616 -5.651 1.00 96.81 84 PHE A C 1
ATOM 698 O O . PHE A 1 84 ? 4.600 5.750 -6.146 1.00 96.81 84 PHE A O 1
ATOM 705 N N . TYR A 1 85 ? 6.832 5.537 -6.380 1.00 96.88 85 TYR A N 1
ATOM 706 C CA . TYR A 1 85 ? 6.851 5.446 -7.836 1.00 96.88 85 TYR A CA 1
ATOM 707 C C . TYR A 1 85 ? 7.596 4.174 -8.243 1.00 96.88 85 TYR A C 1
ATOM 709 O O . TYR A 1 85 ? 8.779 4.013 -7.945 1.00 96.88 85 TYR A O 1
ATOM 717 N N . GLN A 1 86 ? 6.887 3.236 -8.872 1.00 96.94 86 GLN A N 1
ATOM 718 C CA . GLN A 1 86 ? 7.473 1.977 -9.319 1.00 96.94 86 GLN A CA 1
ATOM 719 C C . GLN A 1 86 ? 8.090 2.158 -10.705 1.00 96.94 86 GLN A C 1
ATOM 721 O O . GLN A 1 86 ? 7.392 2.470 -11.667 1.00 96.94 86 GLN A O 1
ATOM 726 N N . ILE A 1 87 ? 9.395 1.911 -10.804 1.00 95.25 87 ILE A N 1
ATOM 727 C CA . ILE A 1 87 ? 10.154 2.046 -12.045 1.00 95.25 87 ILE A CA 1
ATOM 728 C C . ILE A 1 87 ? 10.415 0.667 -12.643 1.00 95.25 87 ILE A C 1
ATOM 730 O O . ILE A 1 87 ? 10.909 -0.229 -11.961 1.00 95.25 87 ILE A O 1
ATOM 734 N N . PHE A 1 88 ? 10.120 0.511 -13.934 1.00 93.19 88 PHE A N 1
ATOM 735 C CA . PHE A 1 88 ? 10.611 -0.605 -14.736 1.00 93.19 88 PHE A CA 1
ATOM 736 C C . PHE A 1 88 ? 11.823 -0.120 -15.550 1.00 93.19 88 PHE A C 1
ATOM 738 O O . PHE A 1 88 ? 11.618 0.574 -16.550 1.00 93.19 88 PHE A O 1
ATOM 745 N N . PRO A 1 89 ? 13.070 -0.434 -15.130 1.00 92.56 89 PRO A N 1
ATOM 746 C CA . PRO A 1 89 ? 14.270 0.254 -15.609 1.00 92.56 89 PRO A CA 1
ATOM 747 C C . PRO A 1 89 ? 14.395 0.320 -17.127 1.00 92.56 89 PRO A C 1
ATOM 749 O O . PRO A 1 89 ? 14.617 1.401 -17.658 1.00 92.56 89 PRO A O 1
ATOM 752 N N . ASP A 1 90 ? 14.164 -0.798 -17.827 1.00 91.69 90 ASP A N 1
ATOM 753 C CA . ASP A 1 90 ? 14.322 -0.890 -19.287 1.00 91.69 90 ASP A CA 1
ATOM 754 C C . ASP A 1 90 ? 13.409 0.083 -20.060 1.00 91.69 90 ASP A C 1
ATOM 756 O O . ASP A 1 90 ? 13.750 0.483 -21.169 1.00 91.69 90 ASP A O 1
ATOM 760 N N . ARG A 1 91 ? 12.285 0.517 -19.467 1.00 92.06 91 ARG A N 1
ATOM 761 C CA . ARG A 1 91 ? 11.294 1.414 -20.097 1.00 92.06 91 ARG A CA 1
ATOM 762 C C . ARG A 1 91 ? 11.193 2.789 -19.455 1.00 92.06 91 ARG A C 1
ATOM 764 O O . ARG A 1 91 ? 10.316 3.558 -19.833 1.00 92.06 91 ARG A O 1
ATOM 771 N N . PHE A 1 92 ? 12.040 3.086 -18.476 1.00 94.00 92 PHE A N 1
ATOM 772 C CA . PHE A 1 92 ? 11.968 4.351 -17.756 1.00 94.00 92 PHE A CA 1
ATOM 773 C C . PHE A 1 92 ? 12.697 5.463 -18.500 1.00 94.00 92 PHE A C 1
ATOM 775 O O . PHE A 1 92 ? 12.066 6.411 -18.961 1.00 94.00 92 PHE A O 1
ATOM 782 N N . TRP A 1 93 ? 14.008 5.304 -18.688 1.00 92.38 93 TRP A N 1
ATOM 783 C CA . TRP A 1 93 ? 14.807 6.189 -19.525 1.00 92.38 93 TRP A CA 1
ATOM 784 C C . TRP A 1 93 ? 16.092 5.492 -19.989 1.00 92.38 93 TRP A C 1
ATOM 786 O O . TRP A 1 93 ? 16.769 4.828 -19.202 1.00 92.38 93 TRP A O 1
ATOM 796 N N . HIS A 1 94 ? 16.430 5.631 -21.276 1.00 88.56 94 HIS A N 1
ATOM 797 C CA . HIS A 1 94 ? 17.606 4.987 -21.879 1.00 88.56 94 HIS A CA 1
ATOM 798 C C . HIS A 1 94 ? 18.927 5.720 -21.622 1.00 88.56 94 HIS A C 1
ATOM 800 O O . HIS A 1 94 ? 19.989 5.143 -21.844 1.00 88.56 94 HIS A O 1
ATOM 806 N N . GLY A 1 95 ? 18.891 6.970 -21.158 1.00 87.88 95 GLY A N 1
ATOM 807 C CA . GLY A 1 95 ? 20.107 7.674 -20.750 1.00 87.88 95 GLY A CA 1
ATOM 808 C C . GLY A 1 95 ? 21.010 8.178 -21.879 1.00 87.88 95 GLY A C 1
ATOM 809 O O . GLY A 1 95 ? 22.131 8.575 -21.596 1.00 87.88 95 GLY A O 1
ATOM 810 N N . LEU A 1 96 ? 20.567 8.127 -23.141 1.00 87.56 96 LEU A N 1
ATOM 811 C CA . LEU A 1 96 ? 21.401 8.457 -24.311 1.00 87.56 96 LEU A CA 1
ATOM 812 C C . LEU A 1 96 ? 21.081 9.859 -24.838 1.00 87.56 96 LEU A C 1
ATOM 814 O O . LEU A 1 96 ? 19.905 10.235 -24.880 1.00 87.56 96 LEU A O 1
ATOM 818 N N . SER A 1 97 ? 22.101 10.587 -25.304 1.00 89.69 97 SER A N 1
ATOM 819 C CA . SER A 1 97 ? 21.911 11.823 -26.077 1.00 89.69 97 SER A CA 1
ATOM 820 C C . SER A 1 97 ? 21.217 11.537 -27.422 1.00 89.69 97 SER A C 1
ATOM 822 O O . SER A 1 97 ? 21.188 10.385 -27.869 1.00 89.69 97 SER A O 1
ATOM 824 N N . PRO A 1 98 ? 20.661 12.547 -28.116 1.00 89.88 98 PRO A N 1
ATOM 825 C CA . PRO A 1 98 ? 20.099 12.359 -29.455 1.00 89.88 98 PRO A CA 1
ATOM 826 C C . PRO A 1 98 ? 21.090 11.745 -30.457 1.00 89.88 98 PRO A C 1
ATOM 828 O O . PRO A 1 98 ? 20.704 10.881 -31.244 1.00 89.88 98 PRO A O 1
ATOM 831 N N . GLU A 1 99 ? 22.365 12.134 -30.407 1.00 92.06 99 GLU A N 1
ATOM 832 C CA . GLU A 1 99 ? 23.427 11.632 -31.288 1.00 92.06 99 GLU A CA 1
ATOM 833 C C . GLU A 1 99 ? 23.771 10.173 -30.965 1.00 92.06 99 GLU A C 1
ATOM 835 O O . GLU A 1 99 ? 23.841 9.327 -31.859 1.00 92.06 99 GLU A O 1
ATOM 840 N N . GLU A 1 100 ? 23.918 9.848 -29.679 1.00 88.50 100 GLU A N 1
ATOM 841 C CA . GLU A 1 100 ? 24.151 8.479 -29.212 1.00 88.50 100 GLU A CA 1
ATOM 842 C C . GLU A 1 100 ? 22.958 7.567 -29.509 1.00 88.50 100 GLU A C 1
ATOM 844 O O . GLU A 1 100 ? 23.129 6.394 -29.858 1.00 88.50 100 GLU A O 1
ATOM 849 N N . TYR A 1 101 ? 21.740 8.104 -29.394 1.00 88.19 101 TYR A N 1
ATOM 850 C CA . TYR A 1 101 ? 20.514 7.401 -29.740 1.00 88.19 101 TYR A CA 1
ATOM 851 C C . TYR A 1 101 ? 20.406 7.166 -31.257 1.00 88.19 101 TYR A C 1
ATOM 853 O O . TYR A 1 101 ? 19.973 6.094 -31.690 1.00 88.19 101 TYR A O 1
ATOM 861 N N . ALA A 1 102 ? 20.846 8.128 -32.074 1.00 88.56 102 ALA A N 1
ATOM 862 C CA . ALA A 1 102 ? 20.913 7.996 -33.527 1.00 88.56 102 ALA A CA 1
ATOM 863 C C . ALA A 1 102 ? 21.979 6.983 -33.982 1.00 88.56 102 ALA A C 1
ATOM 865 O O . ALA A 1 102 ? 21.787 6.315 -35.000 1.00 88.56 102 ALA A O 1
ATOM 866 N N . ALA A 1 103 ? 23.058 6.804 -33.209 1.00 91.06 103 ALA A N 1
ATOM 867 C CA . ALA A 1 103 ? 24.127 5.832 -33.453 1.00 91.06 103 ALA A CA 1
ATOM 868 C C . ALA A 1 103 ? 23.694 4.374 -33.168 1.00 91.06 103 ALA A C 1
ATOM 870 O O . ALA A 1 103 ? 24.270 3.651 -32.347 1.00 91.06 103 ALA A O 1
ATOM 871 N N . ARG A 1 104 ? 22.661 3.914 -33.879 1.00 85.94 104 ARG A N 1
ATOM 872 C CA . ARG A 1 104 ? 21.978 2.635 -33.654 1.00 85.94 104 ARG A CA 1
ATOM 873 C C . ARG A 1 104 ? 22.901 1.422 -33.727 1.00 85.94 104 ARG A C 1
ATOM 875 O O . ARG A 1 104 ? 22.764 0.502 -32.924 1.00 85.94 104 ARG A O 1
ATOM 882 N N . GLU A 1 105 ? 23.869 1.427 -34.637 1.00 90.06 105 GLU A N 1
ATOM 883 C CA . GLU A 1 105 ? 24.819 0.319 -34.781 1.00 90.06 105 GLU A CA 1
ATOM 884 C C . GLU A 1 105 ? 25.614 0.056 -33.496 1.00 90.06 105 GLU A C 1
ATOM 886 O O . GLU A 1 105 ? 25.902 -1.095 -33.163 1.00 90.06 105 GLU A O 1
ATOM 891 N N . ILE A 1 106 ? 25.944 1.108 -32.741 1.00 88.25 106 ILE A N 1
ATOM 892 C CA . ILE A 1 106 ? 26.663 0.988 -31.468 1.00 88.25 106 ILE A CA 1
ATOM 893 C C . ILE A 1 106 ? 25.774 0.285 -30.438 1.00 88.25 106 ILE A C 1
ATOM 895 O O . ILE A 1 106 ? 26.222 -0.629 -29.740 1.00 88.25 106 ILE A O 1
ATOM 899 N N . GLN A 1 107 ? 24.495 0.660 -30.377 1.00 86.94 107 GLN A N 1
ATOM 900 C CA . GLN A 1 107 ? 23.518 0.045 -29.477 1.00 86.94 107 GLN A CA 1
ATOM 901 C C . GLN A 1 107 ? 23.262 -1.416 -29.840 1.00 86.94 107 GLN A C 1
ATOM 903 O O . GLN A 1 107 ? 23.190 -2.262 -28.954 1.00 86.94 107 GLN A O 1
ATOM 908 N N . GLU A 1 108 ? 23.163 -1.735 -31.129 1.00 89.94 108 GLU A N 1
ATOM 909 C CA . GLU A 1 108 ? 22.976 -3.105 -31.607 1.00 89.94 108 GLU A CA 1
ATOM 910 C C . GLU A 1 108 ? 24.198 -3.977 -31.332 1.00 89.94 108 GLU A C 1
ATOM 912 O O . GLU A 1 108 ? 24.046 -5.116 -30.891 1.00 89.94 108 GLU A O 1
ATOM 917 N N . LYS A 1 109 ? 25.414 -3.443 -31.502 1.00 90.44 109 LYS A N 1
ATOM 918 C CA . LYS A 1 109 ? 26.648 -4.126 -31.087 1.00 90.44 109 LYS A CA 1
ATOM 919 C C . LYS A 1 109 ? 26.651 -4.386 -29.583 1.00 90.44 109 LYS A C 1
ATOM 921 O O . LYS A 1 109 ? 26.932 -5.505 -29.158 1.00 90.44 109 LYS A O 1
ATOM 926 N N . LYS A 1 110 ? 26.284 -3.389 -28.770 1.00 87.56 110 LYS A N 1
ATOM 927 C CA . LYS A 1 110 ? 26.163 -3.536 -27.311 1.00 87.56 110 LYS A CA 1
ATOM 928 C C . LYS A 1 110 ? 25.104 -4.577 -26.938 1.00 87.56 110 LYS A C 1
ATOM 930 O O . LYS A 1 110 ? 25.367 -5.424 -26.090 1.00 87.56 110 LYS A O 1
ATOM 935 N N . PHE A 1 111 ? 23.949 -4.558 -27.596 1.00 89.06 111 PHE A N 1
ATOM 936 C CA . PHE A 1 111 ? 22.875 -5.528 -27.407 1.00 89.06 111 PHE A CA 1
ATOM 937 C C . PHE A 1 111 ? 23.330 -6.948 -27.741 1.00 89.06 111 PHE A C 1
ATOM 939 O O . PHE A 1 111 ? 23.218 -7.832 -26.900 1.00 89.06 111 PHE A O 1
ATOM 946 N N . LYS A 1 112 ? 23.923 -7.160 -28.921 1.00 87.81 112 LYS A N 1
ATOM 947 C CA . LYS A 1 112 ? 24.467 -8.462 -29.330 1.00 87.81 112 LYS A CA 1
ATOM 948 C C . LYS A 1 112 ? 25.576 -8.937 -28.394 1.00 87.81 112 LYS A C 1
ATOM 950 O O . LYS A 1 112 ? 25.634 -10.118 -28.091 1.00 87.81 112 LYS A O 1
ATOM 955 N N . ARG A 1 113 ? 26.418 -8.040 -27.874 1.00 87.62 113 ARG A N 1
ATOM 956 C CA . ARG A 1 113 ? 27.432 -8.398 -26.869 1.00 87.62 113 ARG A CA 1
ATOM 957 C C . ARG A 1 113 ? 26.808 -8.872 -25.553 1.00 87.62 113 ARG A C 1
ATOM 959 O O . ARG A 1 113 ? 27.334 -9.780 -24.922 1.00 87.62 113 ARG A O 1
ATOM 966 N N . LEU A 1 114 ? 25.732 -8.223 -25.104 1.00 82.69 114 LEU A N 1
ATOM 967 C CA . LEU A 1 114 ? 25.086 -8.527 -23.823 1.00 82.69 114 LEU A CA 1
ATOM 968 C C . LEU A 1 114 ? 24.145 -9.735 -23.899 1.00 82.69 114 LEU A C 1
ATOM 970 O O . LEU A 1 114 ? 24.054 -10.490 -22.934 1.00 82.69 114 LEU A O 1
ATOM 974 N N . TYR A 1 115 ? 23.455 -9.909 -25.026 1.00 78.62 115 TYR A N 1
ATOM 975 C CA . TYR A 1 115 ? 22.338 -10.844 -25.175 1.00 78.62 115 TYR A CA 1
ATOM 976 C C . TYR A 1 115 ? 22.499 -11.835 -26.337 1.00 78.62 115 TYR A C 1
ATOM 978 O O . TYR A 1 115 ? 21.734 -12.791 -26.419 1.00 78.62 115 TYR A O 1
ATOM 986 N N . GLY A 1 116 ? 23.467 -11.634 -27.233 1.00 72.75 116 GLY A N 1
ATOM 987 C CA . GLY A 1 116 ? 23.723 -12.520 -28.369 1.00 72.75 116 GLY A CA 1
ATOM 988 C C . GLY A 1 116 ? 24.529 -13.761 -27.983 1.00 72.75 116 GLY A C 1
ATOM 989 O O . GLY A 1 116 ? 25.333 -13.732 -27.052 1.00 72.75 116 GLY A O 1
ATOM 990 N N . GLY A 1 117 ? 24.298 -14.862 -28.705 1.00 66.69 117 GLY A N 1
ATOM 991 C CA . GLY A 1 117 ? 25.030 -16.128 -28.541 1.00 66.69 117 GLY A CA 1
ATOM 992 C C . GLY A 1 117 ? 24.718 -16.903 -27.257 1.00 66.69 117 GLY A C 1
ATOM 993 O O . GLY A 1 117 ? 25.344 -17.922 -26.990 1.00 66.69 117 GLY A O 1
ATOM 994 N N . ARG A 1 118 ? 23.766 -16.428 -26.456 1.00 64.19 118 ARG A N 1
ATOM 995 C CA . ARG A 1 118 ? 23.275 -17.126 -25.271 1.00 64.19 118 ARG A CA 1
ATOM 996 C C . ARG A 1 118 ? 22.129 -18.057 -25.675 1.00 64.19 118 ARG A C 1
ATOM 998 O O . ARG A 1 118 ? 21.309 -17.670 -26.507 1.00 64.19 118 ARG A O 1
ATOM 1005 N N . GLU A 1 119 ? 22.091 -19.269 -25.114 1.00 59.31 119 GLU A N 1
ATOM 1006 C CA . GLU A 1 119 ? 21.016 -20.237 -25.369 1.00 59.31 119 GLU A CA 1
ATOM 1007 C C . GLU A 1 119 ? 19.641 -19.593 -25.180 1.00 59.31 119 GLU A C 1
ATOM 1009 O O . GLU A 1 119 ? 19.430 -18.773 -24.284 1.00 59.31 119 GLU A O 1
ATOM 1014 N N . VAL A 1 120 ? 18.722 -19.934 -26.082 1.00 61.56 120 VAL A N 1
ATOM 1015 C CA . VAL A 1 120 ? 17.456 -19.228 -26.250 1.00 61.56 120 VAL A CA 1
ATOM 1016 C C . VAL A 1 120 ? 16.662 -19.227 -24.945 1.00 61.56 120 VAL A C 1
ATOM 1018 O O . VAL A 1 120 ? 16.223 -20.268 -24.462 1.00 61.56 120 VAL A O 1
ATOM 1021 N N . TYR A 1 121 ? 16.473 -18.037 -24.377 1.00 62.66 121 TYR A N 1
ATOM 1022 C CA . TYR A 1 121 ? 16.135 -17.891 -22.964 1.00 62.66 121 TYR A CA 1
ATOM 1023 C C . TYR A 1 121 ? 14.723 -18.324 -22.563 1.00 62.66 121 TYR A C 1
ATOM 1025 O O . TYR A 1 121 ? 14.477 -18.456 -21.367 1.00 62.66 121 TYR A O 1
ATOM 1033 N N . PHE A 1 122 ? 13.807 -18.576 -23.503 1.00 59.66 122 PHE A N 1
ATOM 1034 C CA . PHE A 1 122 ? 12.516 -19.220 -23.233 1.00 59.66 122 PHE A CA 1
ATOM 1035 C C . PHE A 1 122 ? 11.794 -19.539 -24.547 1.00 59.66 122 PHE A C 1
ATOM 1037 O O . PHE A 1 122 ? 11.649 -18.667 -25.403 1.00 59.66 122 PHE A O 1
ATOM 1044 N N . ARG A 1 123 ? 11.298 -20.773 -24.713 1.00 67.44 123 ARG A N 1
ATOM 1045 C CA . ARG A 1 123 ? 10.419 -21.187 -25.835 1.00 67.44 123 ARG A CA 1
ATOM 1046 C C . ARG A 1 123 ? 10.928 -20.861 -27.254 1.00 67.44 123 ARG A C 1
ATOM 1048 O O . ARG A 1 123 ? 10.119 -20.649 -28.151 1.00 67.44 123 ARG A O 1
ATOM 1055 N N . GLY A 1 124 ? 12.241 -20.813 -27.479 1.00 73.81 124 GLY A N 1
ATOM 1056 C CA . GLY A 1 124 ? 12.776 -20.524 -28.816 1.00 73.81 124 GLY A CA 1
ATOM 1057 C C . GLY A 1 124 ? 12.622 -19.059 -29.263 1.00 73.81 124 GLY A C 1
ATOM 1058 O O . GLY A 1 124 ? 12.803 -18.772 -30.441 1.00 73.81 124 GLY A O 1
ATOM 1059 N N . ILE A 1 125 ? 12.297 -18.130 -28.353 1.00 77.31 125 ILE A N 1
ATOM 1060 C CA . ILE A 1 125 ? 12.169 -16.702 -28.673 1.00 77.31 125 ILE A CA 1
ATOM 1061 C C . ILE A 1 125 ? 13.505 -15.990 -28.468 1.00 77.31 125 ILE A C 1
ATOM 1063 O O . ILE A 1 125 ? 14.045 -15.947 -27.362 1.00 77.31 125 ILE A O 1
ATOM 1067 N N . GLU A 1 126 ? 14.013 -15.386 -29.538 1.00 80.75 126 GLU A N 1
ATOM 1068 C CA . GLU A 1 126 ? 15.219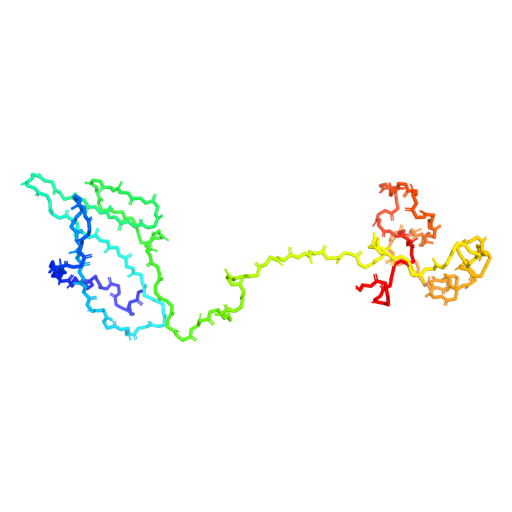 -14.566 -29.485 1.00 80.75 126 GLU A CA 1
ATOM 1069 C C . GLU A 1 126 ? 14.942 -13.171 -28.903 1.00 80.75 126 GLU A C 1
ATOM 1071 O O . GLU A 1 126 ? 13.922 -12.553 -29.240 1.00 80.75 126 GLU A O 1
ATOM 1076 N N . PRO A 1 127 ? 15.857 -12.638 -28.071 1.00 86.12 127 PRO A N 1
ATOM 1077 C CA . PRO A 1 127 ? 15.729 -11.298 -27.530 1.00 86.12 127 PRO A CA 1
ATOM 1078 C C . PRO A 1 127 ? 15.842 -10.254 -28.644 1.00 86.12 127 PRO A C 1
ATOM 1080 O O . PRO A 1 127 ? 16.702 -10.340 -29.523 1.00 86.12 127 PRO A O 1
ATOM 1083 N N . ARG A 1 128 ? 14.997 -9.222 -28.584 1.00 87.56 128 ARG A N 1
ATOM 1084 C CA . ARG A 1 128 ? 14.938 -8.162 -29.600 1.00 87.56 128 ARG A CA 1
ATOM 1085 C C . ARG A 1 128 ? 15.249 -6.799 -29.011 1.00 87.56 128 ARG A C 1
ATOM 1087 O O . ARG A 1 128 ? 14.696 -6.414 -27.985 1.00 87.56 128 ARG A O 1
ATOM 1094 N N . LEU A 1 129 ? 16.081 -6.039 -29.713 1.00 90.31 129 LEU A N 1
ATOM 1095 C CA . LEU A 1 129 ? 16.283 -4.625 -29.428 1.00 90.31 129 LEU A CA 1
ATOM 1096 C C . LEU A 1 129 ? 15.230 -3.794 -30.163 1.00 90.31 129 LEU A C 1
ATOM 1098 O O . LEU A 1 129 ? 15.172 -3.808 -31.392 1.00 90.31 129 LEU A O 1
ATOM 1102 N N . LYS A 1 130 ? 14.445 -3.017 -29.425 1.00 92.19 130 LYS A N 1
ATOM 1103 C CA . LYS A 1 130 ? 13.412 -2.124 -29.962 1.00 92.19 130 LYS A CA 1
ATOM 1104 C C . LYS A 1 130 ? 13.878 -0.667 -29.958 1.00 92.19 130 LYS A C 1
ATOM 1106 O O . LYS A 1 130 ? 14.892 -0.326 -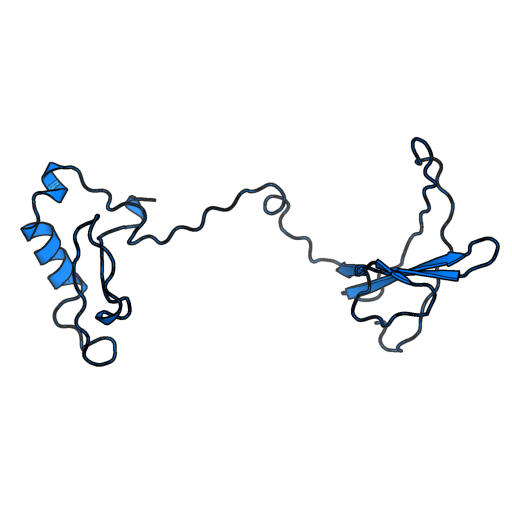29.343 1.00 92.19 130 LYS A O 1
ATOM 1111 N N . ARG A 1 131 ? 13.179 0.198 -30.697 1.00 90.94 131 ARG A N 1
ATOM 1112 C CA . ARG A 1 131 ? 13.291 1.657 -30.524 1.00 90.94 131 ARG A CA 1
ATOM 1113 C C . ARG A 1 131 ? 12.423 2.100 -29.352 1.00 90.94 131 ARG A C 1
ATOM 1115 O O . ARG A 1 131 ? 11.398 1.483 -29.085 1.00 90.94 131 ARG A O 1
ATOM 1122 N N . TRP A 1 132 ? 12.784 3.213 -28.719 1.00 90.75 132 TRP A N 1
ATOM 1123 C CA . TRP A 1 132 ? 12.119 3.721 -27.516 1.00 90.75 132 TRP A CA 1
ATOM 1124 C C . TRP A 1 132 ? 10.589 3.815 -27.642 1.00 90.75 132 TRP A C 1
ATOM 1126 O O . TRP A 1 132 ? 9.856 3.333 -26.785 1.00 90.75 132 TRP A O 1
ATOM 1136 N N . ASN A 1 133 ? 10.109 4.354 -28.766 1.00 89.94 133 ASN A N 1
ATOM 1137 C CA . ASN A 1 133 ? 8.682 4.583 -29.014 1.00 89.94 133 ASN A CA 1
ATOM 1138 C C . ASN A 1 133 ? 7.957 3.382 -29.652 1.00 89.94 133 ASN A C 1
ATOM 1140 O O . ASN A 1 133 ? 6.765 3.470 -29.950 1.00 89.94 133 ASN A O 1
ATOM 1144 N N . GLU A 1 134 ? 8.647 2.266 -29.906 1.00 92.19 134 GLU A N 1
ATOM 1145 C CA . GLU A 1 134 ? 8.001 1.080 -30.467 1.00 92.19 134 GLU A CA 1
ATOM 1146 C C . GLU A 1 134 ? 7.148 0.370 -29.418 1.00 92.19 134 GLU A C 1
ATOM 1148 O O . GLU A 1 134 ? 7.578 0.094 -28.297 1.00 92.19 134 GLU A O 1
ATOM 1153 N N . ARG A 1 135 ? 5.923 0.004 -29.797 1.00 91.12 135 ARG A N 1
ATOM 1154 C CA . ARG A 1 135 ? 5.046 -0.757 -28.907 1.00 91.12 135 ARG A CA 1
ATOM 1155 C C . ARG A 1 135 ? 5.604 -2.167 -28.666 1.00 91.12 135 ARG A C 1
ATOM 1157 O O . ARG A 1 135 ? 6.154 -2.755 -29.603 1.00 91.12 135 ARG A O 1
ATOM 1164 N N . PRO A 1 136 ? 5.423 -2.719 -27.454 1.00 89.94 136 PRO A N 1
ATOM 1165 C CA . PRO A 1 136 ? 5.744 -4.114 -27.195 1.00 89.94 136 PRO A CA 1
ATOM 1166 C C . PRO A 1 136 ? 4.898 -5.064 -28.051 1.00 89.94 136 PRO A C 1
ATOM 1168 O O . PRO A 1 136 ? 3.706 -4.812 -28.258 1.00 89.94 136 PRO A O 1
ATOM 1171 N N . ASP A 1 137 ? 5.480 -6.171 -28.510 1.00 87.38 137 ASP A N 1
ATOM 1172 C CA . ASP A 1 137 ? 4.758 -7.226 -29.228 1.00 87.38 137 ASP A CA 1
ATOM 1173 C C . ASP A 1 137 ? 4.399 -8.377 -28.280 1.00 87.38 137 ASP A C 1
ATOM 1175 O O . ASP A 1 137 ? 5.270 -9.001 -27.677 1.00 87.38 137 ASP A O 1
ATOM 1179 N N . LYS A 1 138 ? 3.113 -8.741 -28.195 1.00 83.81 138 LYS A N 1
ATOM 1180 C CA . LYS A 1 138 ? 2.653 -9.890 -27.393 1.00 83.81 138 LYS A CA 1
ATOM 1181 C C . LYS A 1 138 ? 3.335 -11.204 -27.793 1.00 83.81 138 LYS A C 1
ATOM 1183 O O . LYS A 1 138 ? 3.518 -12.070 -26.941 1.00 83.81 138 LYS A O 1
ATOM 1188 N N . LYS A 1 139 ? 3.730 -11.359 -29.062 1.00 83.62 139 LYS A N 1
ATOM 1189 C CA . LYS A 1 139 ? 4.407 -12.564 -29.572 1.00 83.62 139 LYS A CA 1
ATOM 1190 C C . LYS A 1 139 ? 5.829 -12.727 -29.031 1.00 83.62 139 LYS A C 1
ATOM 1192 O O . LYS A 1 139 ? 6.354 -13.832 -29.050 1.00 83.62 139 LYS A O 1
ATOM 1197 N N . SER A 1 140 ? 6.438 -11.646 -28.544 1.00 78.56 140 SER A N 1
ATOM 1198 C CA . SER A 1 140 ? 7.796 -11.649 -27.990 1.00 78.56 140 SER A CA 1
ATOM 1199 C C . SER A 1 140 ? 7.880 -12.172 -26.551 1.00 78.56 140 SER A C 1
ATOM 1201 O O . SER A 1 140 ? 8.979 -12.342 -26.035 1.00 78.56 140 SER A O 1
ATOM 1203 N N . LEU A 1 141 ? 6.739 -12.383 -25.877 1.00 80.19 141 LEU A N 1
ATOM 1204 C CA . LEU A 1 141 ? 6.656 -12.778 -24.462 1.00 80.19 141 LEU A CA 1
ATOM 1205 C C . LEU A 1 141 ? 7.503 -11.911 -23.503 1.00 80.19 141 LEU A C 1
ATOM 1207 O O . LEU A 1 141 ? 7.909 -12.384 -22.446 1.00 80.19 141 LEU A O 1
ATOM 1211 N N . GLY A 1 142 ? 7.761 -10.646 -23.851 1.00 80.69 142 GLY A N 1
ATOM 1212 C CA . GLY A 1 142 ? 8.545 -9.728 -23.019 1.00 80.69 142 GLY A CA 1
ATOM 1213 C C . GLY A 1 142 ? 10.061 -9.800 -23.228 1.00 80.69 142 GLY A C 1
ATOM 1214 O O . GLY A 1 142 ? 10.791 -9.118 -22.515 1.00 80.69 142 GLY A O 1
ATOM 1215 N N . TYR A 1 143 ? 10.546 -10.548 -24.224 1.00 86.69 143 TYR A N 1
ATOM 1216 C CA . TYR A 1 143 ? 11.961 -10.583 -24.623 1.00 86.69 143 TYR A CA 1
ATOM 1217 C C . TYR A 1 143 ? 12.334 -9.398 -25.527 1.00 86.69 143 TYR A C 1
ATOM 1219 O O . TYR A 1 143 ? 12.984 -9.545 -26.563 1.00 86.69 143 TYR A O 1
ATOM 1227 N N . GLU A 1 144 ? 11.901 -8.201 -25.141 1.00 89.25 144 GLU A N 1
ATOM 1228 C CA . GLU A 1 144 ? 12.141 -6.960 -25.871 1.00 89.25 144 GLU A CA 1
ATOM 1229 C C . GLU A 1 144 ? 12.808 -5.940 -24.959 1.00 89.25 144 GLU A C 1
ATOM 1231 O O . GLU A 1 144 ? 12.301 -5.646 -23.878 1.00 89.25 144 GLU A O 1
ATOM 1236 N N . PHE A 1 145 ? 13.912 -5.372 -25.435 1.00 90.81 145 PHE A N 1
ATOM 1237 C CA . PHE A 1 145 ? 14.763 -4.464 -24.677 1.00 90.81 145 PHE A CA 1
ATOM 1238 C C . PHE A 1 145 ? 14.812 -3.092 -25.338 1.00 90.81 145 PHE A C 1
ATOM 1240 O O . PHE A 1 145 ? 14.860 -2.979 -26.566 1.00 90.81 145 PHE A O 1
ATOM 1247 N N . TYR A 1 146 ? 14.801 -2.057 -24.505 1.00 91.88 146 TYR A N 1
ATOM 1248 C CA . TYR A 1 146 ? 14.671 -0.653 -24.898 1.00 91.88 146 TYR A CA 1
ATOM 1249 C C . TYR A 1 146 ? 15.835 0.194 -24.382 1.00 91.88 146 TYR A C 1
ATOM 1251 O O . TYR A 1 146 ? 15.888 1.391 -24.651 1.00 91.88 146 TYR A O 1
ATOM 1259 N N . MET A 1 147 ? 16.810 -0.449 -23.729 1.00 89.19 147 MET A N 1
ATOM 1260 C CA . MET A 1 147 ? 18.064 0.147 -23.252 1.00 89.19 147 MET A CA 1
ATOM 1261 C C . MET A 1 147 ? 17.900 1.089 -22.067 1.00 89.19 147 MET A C 1
ATOM 1263 O O . MET A 1 147 ? 18.822 1.842 -21.766 1.00 89.19 147 MET A O 1
ATOM 1267 N N . GLY A 1 148 ? 16.778 1.022 -21.354 1.00 90.12 148 GLY A N 1
ATOM 1268 C CA . GLY A 1 148 ? 16.675 1.666 -20.054 1.00 90.12 148 GLY A CA 1
ATOM 1269 C C . GLY A 1 148 ? 17.663 1.073 -19.047 1.00 90.12 148 GLY A C 1
ATOM 1270 O O . GLY A 1 148 ? 17.875 -0.142 -19.005 1.00 90.12 148 GLY A O 1
ATOM 1271 N N . THR A 1 149 ? 18.318 1.927 -18.259 1.00 88.69 149 THR A N 1
ATOM 1272 C CA . THR A 1 149 ? 19.369 1.506 -17.316 1.00 88.69 149 THR A CA 1
ATOM 1273 C C . THR A 1 149 ? 19.221 2.188 -15.963 1.00 88.69 149 THR A C 1
ATOM 1275 O O . THR A 1 149 ? 18.518 3.185 -15.847 1.00 88.69 149 THR A O 1
ATOM 1278 N N . LEU A 1 150 ? 19.929 1.685 -14.946 1.00 89.31 150 LEU A N 1
ATOM 1279 C CA . LEU A 1 150 ? 19.993 2.329 -13.629 1.00 89.31 150 LEU A CA 1
ATOM 1280 C C . LEU A 1 150 ? 20.617 3.727 -13.671 1.00 89.31 150 LEU A C 1
ATOM 1282 O O . LEU A 1 150 ? 20.242 4.560 -12.866 1.00 89.31 150 LEU A O 1
ATOM 1286 N N . GLY A 1 151 ? 21.536 3.999 -14.605 1.00 87.25 151 GLY A N 1
ATOM 1287 C CA . GLY A 1 151 ? 22.061 5.356 -14.792 1.00 87.25 151 GLY A CA 1
ATOM 1288 C C . GLY A 1 151 ? 21.015 6.328 -15.344 1.00 87.25 151 GLY A C 1
ATOM 1289 O O . GLY A 1 151 ? 21.239 7.531 -15.324 1.00 87.25 151 GLY A O 1
ATOM 1290 N N . GLY A 1 152 ? 19.892 5.802 -15.846 1.00 84.62 152 GLY A N 1
ATOM 1291 C CA . GLY A 1 152 ? 18.757 6.593 -16.287 1.00 84.62 152 GLY A CA 1
ATOM 1292 C C . GLY A 1 152 ? 17.645 6.759 -15.245 1.00 84.62 152 GLY A C 1
ATOM 1293 O O . GLY A 1 152 ? 16.592 7.303 -15.568 1.00 84.62 152 GLY A O 1
ATOM 1294 N N . ILE A 1 153 ? 17.837 6.254 -14.029 1.00 88.06 153 ILE A N 1
ATOM 1295 C CA . ILE A 1 153 ? 16.902 6.405 -12.908 1.00 88.06 153 ILE A CA 1
ATOM 1296 C C . ILE A 1 153 ? 17.450 7.471 -11.971 1.00 88.06 153 ILE A C 1
ATOM 1298 O O . ILE A 1 153 ? 16.664 8.371 -11.608 1.00 88.06 153 ILE A O 1
#

Secondary structure (DSSP, 8-state):
--TT--------EEES---TT--EEE------SSEEEE-EEEE-SS-EEEEETTEEESS---STT-EEEETT-PPPTTGGGPPP----HHHH-----HHHHH-HHHHHHHHHHHHTTS--SSTTPPPEEPPTTPPPPGGGTT-EE----GGG-

Sequence (153 aa):
MTCDNEERRIKMKRSRDARGEFYSFTAKIPLLVKTTGVRFKIYSKNNIYWLNARGLYAYHPNDYFDFRIIAGNDAPAWVNKSVFYQIFPDRFWHGLSPEEYAAREIQEKKFKRLYGGREVYFRGIEPRLKRWNERPDKKSLGYEFYMGTLGGI